Protein AF-B8GUZ0-F1 (afdb_monomer)

pLDDT: mean 73.14, std 10.13, range [32.66, 85.94]

Sequence (116 aa):
MGILRLVLIALVAFGLLAAVNYALDQRKASRTQAADEARWQALIDSCHSHVIRMARYPSKVEFTKTRHGTTGGGRSVLGIVDLYNALGVHIPHQYHCQFDEHGELIGEPYLVEEGA

Solvent-accessible surface area (backbone atoms only — not comparable to full-atom values): 6671 Å² total; per-residue (Å²): 132,66,64,68,56,53,52,52,52,51,53,52,52,51,51,50,54,52,52,52,52,52,54,51,50,52,54,51,52,50,51,54,49,54,53,51,50,53,52,51,49,52,50,48,54,53,44,49,58,51,51,53,73,72,45,90,44,69,78,48,78,49,78,45,90,42,82,59,90,53,99,83,62,48,42,38,38,41,30,45,34,35,29,41,51,99,83,69,48,81,46,73,39,36,36,40,33,42,22,44,84,87,64,49,70,56,75,73,70,40,76,77,58,78,82,127

Organism: Thioalkalivibrio sulfidiphilus (strain HL-EbGR7) (NCBI:txid396588)

Mean predicted aligned error: 11.42 Å

Secondary structure (DSSP, 8-state):
--HHHHHHHHHHHHHHHHHHHHHHHHHHHHHHHHHHHHHHHHHHHHHHHHHHHH-SSEEEEEEEEE----TT--EEEEEEEEEE-TT--EEEEEEEEEE-TTS-B-S--EE-----

Structure (mmCIF, N/CA/C/O backbone):
data_AF-B8GUZ0-F1
#
_entry.id   AF-B8GUZ0-F1
#
loop_
_atom_site.group_PDB
_atom_site.id
_atom_site.type_symbol
_atom_site.label_atom_id
_atom_site.label_alt_id
_atom_site.label_comp_id
_atom_site.label_asym_id
_atom_site.label_entity_id
_atom_site.label_seq_id
_atom_site.pdbx_PDB_ins_code
_atom_site.Cartn_x
_atom_site.Cartn_y
_atom_site.Cartn_z
_atom_site.occupancy
_atom_site.B_iso_or_equiv
_atom_site.auth_seq_id
_atom_site.auth_comp_id
_atom_site.auth_asym_id
_atom_site.auth_atom_id
_atom_site.pdbx_PDB_model_num
ATOM 1 N N . MET A 1 1 ? 29.871 17.131 -54.147 1.00 58.44 1 MET A N 1
ATOM 2 C CA . MET A 1 1 ? 28.483 17.144 -53.618 1.00 58.44 1 MET A CA 1
ATOM 3 C C . MET A 1 1 ? 28.021 15.824 -52.960 1.00 58.44 1 MET A C 1
ATOM 5 O O . MET A 1 1 ? 26.860 15.743 -52.581 1.00 58.44 1 MET A O 1
ATOM 9 N N . GLY A 1 2 ? 28.877 14.802 -52.766 1.00 68.62 2 GLY A N 1
ATOM 10 C CA . GLY A 1 2 ? 28.447 13.498 -52.208 1.00 68.62 2 GLY A CA 1
ATOM 11 C C . GLY A 1 2 ? 28.499 13.361 -50.677 1.00 68.62 2 GLY A C 1
ATOM 12 O O . GLY A 1 2 ? 27.631 12.728 -50.088 1.00 68.62 2 GLY A O 1
ATOM 13 N N . ILE A 1 3 ? 29.473 13.995 -50.016 1.00 72.88 3 ILE A N 1
ATOM 14 C CA . ILE A 1 3 ? 29.761 13.766 -48.586 1.00 72.88 3 ILE A CA 1
ATOM 15 C C . ILE A 1 3 ? 28.697 14.400 -47.678 1.00 72.88 3 ILE A C 1
ATOM 17 O O . ILE A 1 3 ? 28.237 13.769 -46.734 1.00 72.88 3 ILE A O 1
ATOM 21 N N . LEU A 1 4 ? 28.226 15.608 -48.008 1.00 75.75 4 LEU A N 1
ATOM 22 C CA . LEU A 1 4 ? 27.212 16.317 -47.217 1.00 75.75 4 LEU A CA 1
ATOM 23 C C . LEU A 1 4 ? 25.885 15.539 -47.125 1.00 75.75 4 LEU A C 1
ATOM 25 O O . LEU A 1 4 ? 25.261 15.505 -46.070 1.00 75.75 4 LEU A O 1
ATOM 29 N N . ARG A 1 5 ? 25.477 14.864 -48.210 1.00 74.44 5 ARG A N 1
ATOM 30 C CA . ARG A 1 5 ? 24.276 14.012 -48.232 1.00 74.44 5 ARG A CA 1
ATOM 31 C C . ARG A 1 5 ? 24.448 12.745 -47.397 1.00 74.44 5 ARG A C 1
ATOM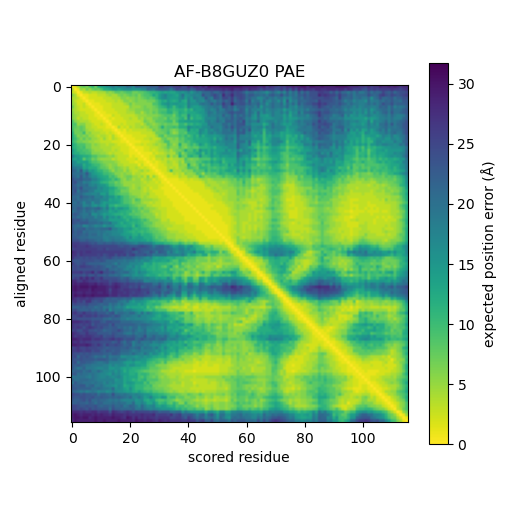 33 O O . ARG A 1 5 ? 23.526 12.373 -46.683 1.00 74.44 5 ARG A O 1
ATOM 40 N N . LEU A 1 6 ? 25.622 12.115 -47.449 1.00 77.69 6 LEU A N 1
ATOM 41 C CA . LEU A 1 6 ? 25.923 10.926 -46.645 1.00 77.69 6 LEU A CA 1
ATOM 42 C C . LEU A 1 6 ? 25.932 11.239 -45.142 1.00 77.69 6 LEU A C 1
ATOM 44 O O . LEU A 1 6 ? 25.373 10.476 -44.360 1.00 77.69 6 LEU A O 1
ATOM 48 N N . VAL A 1 7 ? 26.486 12.389 -44.747 1.00 76.56 7 VAL A N 1
ATOM 49 C CA . VAL A 1 7 ? 26.486 12.846 -43.347 1.00 76.56 7 VAL A CA 1
ATOM 50 C C . VAL A 1 7 ? 25.064 13.103 -42.846 1.00 76.56 7 VAL A C 1
ATOM 52 O O . VAL A 1 7 ? 24.715 12.681 -41.746 1.00 76.56 7 VAL A O 1
ATOM 55 N N . LEU A 1 8 ? 24.215 13.736 -43.660 1.00 79.94 8 LEU A N 1
ATOM 56 C CA . LEU A 1 8 ? 22.826 14.006 -43.281 1.00 79.94 8 LEU A CA 1
ATOM 57 C C . LEU A 1 8 ? 22.021 12.713 -43.085 1.00 79.94 8 LEU A C 1
ATOM 59 O O . LEU A 1 8 ? 21.281 12.589 -42.113 1.00 79.94 8 LEU A O 1
ATOM 63 N N . ILE A 1 9 ? 22.207 11.730 -43.970 1.00 80.44 9 ILE A N 1
ATOM 64 C CA . ILE A 1 9 ? 21.563 10.413 -43.858 1.00 80.44 9 ILE A CA 1
ATOM 65 C C . ILE A 1 9 ? 22.040 9.687 -42.594 1.00 80.44 9 ILE A C 1
ATOM 67 O O . ILE A 1 9 ? 21.218 9.129 -41.870 1.00 80.44 9 ILE A O 1
ATOM 71 N N . ALA A 1 10 ? 23.340 9.733 -42.289 1.00 76.69 10 ALA A N 1
ATOM 72 C CA . ALA A 1 10 ? 23.895 9.112 -41.089 1.00 76.69 10 ALA A CA 1
ATOM 73 C C . ALA A 1 10 ? 23.344 9.735 -39.793 1.00 76.69 10 ALA A C 1
ATOM 75 O O . ALA A 1 10 ? 22.989 9.003 -38.871 1.00 76.69 10 ALA A O 1
ATOM 76 N N . LEU A 1 11 ? 23.207 11.064 -39.732 1.00 81.12 11 LEU A N 1
ATOM 77 C CA . LEU A 1 11 ? 22.635 11.758 -38.572 1.00 81.12 11 LEU A CA 1
ATOM 78 C C . LEU A 1 11 ? 21.152 11.421 -38.367 1.00 81.12 11 LEU A C 1
ATOM 80 O O . LEU A 1 11 ? 20.731 11.162 -37.241 1.00 81.12 11 LEU A O 1
ATOM 84 N N . VAL A 1 12 ? 20.370 11.371 -39.450 1.00 80.06 12 VAL A N 1
ATOM 85 C CA . VAL A 1 12 ? 18.950 10.986 -39.394 1.00 80.06 12 VAL A CA 1
ATOM 86 C C . VAL A 1 12 ? 18.797 9.532 -38.953 1.00 80.06 12 VAL A C 1
ATOM 88 O O . VAL A 1 12 ? 17.986 9.244 -38.074 1.00 80.06 12 VAL A O 1
ATOM 91 N N . ALA A 1 13 ? 19.602 8.621 -39.506 1.00 79.81 13 ALA A N 1
ATOM 92 C CA . ALA A 1 13 ? 19.587 7.215 -39.116 1.00 79.81 13 ALA A CA 1
ATOM 93 C C . ALA A 1 13 ? 19.954 7.039 -37.634 1.00 79.81 13 ALA A C 1
ATOM 95 O O . ALA A 1 13 ? 19.256 6.332 -36.910 1.00 79.81 13 ALA A O 1
ATOM 96 N N . PHE A 1 14 ? 20.989 7.731 -37.151 1.00 81.38 14 PHE A N 1
ATOM 97 C CA . PHE A 1 14 ? 21.398 7.666 -35.748 1.00 81.38 14 PHE A CA 1
ATOM 98 C C . PHE A 1 14 ? 20.327 8.232 -34.799 1.00 81.38 14 PHE A C 1
ATOM 100 O O . PHE A 1 14 ? 20.024 7.618 -33.776 1.00 81.38 14 PHE A O 1
ATOM 107 N N . GLY A 1 15 ? 19.693 9.353 -35.162 1.00 77.62 15 GLY A N 1
ATOM 108 C CA . GLY A 1 15 ? 18.583 9.933 -34.399 1.00 77.62 15 GLY A CA 1
ATOM 109 C C . GLY A 1 15 ? 17.361 9.011 -34.319 1.00 77.62 15 GLY A C 1
ATOM 110 O O . GLY A 1 15 ? 16.763 8.869 -33.253 1.00 77.62 15 GLY A O 1
ATOM 111 N N . LEU A 1 16 ? 17.030 8.321 -35.417 1.00 83.75 16 LEU A N 1
ATOM 112 C CA . LEU A 1 16 ? 15.964 7.316 -35.453 1.00 83.75 16 LEU A CA 1
ATOM 113 C C . LEU A 1 16 ? 16.277 6.112 -34.558 1.00 83.75 16 LEU A C 1
ATOM 115 O O . LEU A 1 16 ? 15.415 5.701 -33.783 1.00 83.75 16 LEU A O 1
ATOM 119 N N . LEU A 1 17 ? 17.501 5.577 -34.604 1.00 79.62 17 LEU A N 1
ATOM 120 C CA . LEU A 1 17 ? 17.900 4.481 -33.715 1.00 79.62 17 LEU A CA 1
ATOM 121 C C . LEU A 1 17 ? 17.834 4.887 -32.234 1.00 79.62 17 LEU A C 1
ATOM 123 O O . LEU A 1 17 ? 17.334 4.120 -31.411 1.00 79.62 17 LEU A O 1
ATOM 127 N N . ALA A 1 18 ? 18.288 6.094 -31.889 1.00 76.00 18 ALA A N 1
ATOM 128 C CA . ALA A 1 18 ? 18.222 6.600 -30.519 1.00 76.00 18 ALA A CA 1
ATOM 129 C C . ALA A 1 18 ? 16.771 6.761 -30.030 1.00 76.00 18 ALA A C 1
ATOM 131 O O . ALA A 1 18 ? 16.446 6.343 -28.917 1.00 76.00 1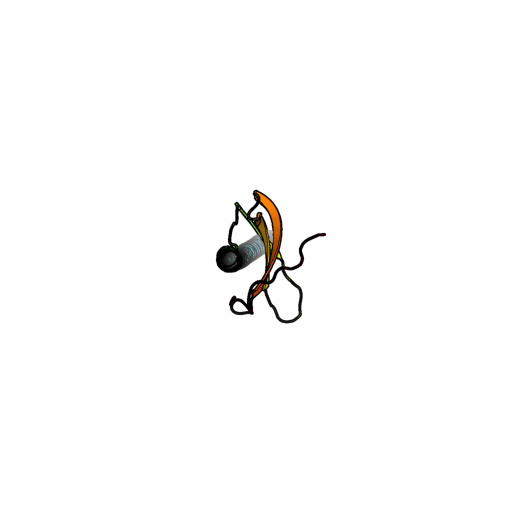8 ALA A O 1
ATOM 132 N N . ALA A 1 19 ? 15.880 7.294 -30.872 1.00 77.19 19 ALA A N 1
ATOM 133 C CA . ALA A 1 19 ? 14.463 7.450 -30.545 1.00 77.19 19 ALA A CA 1
ATOM 134 C C . ALA A 1 19 ? 13.755 6.099 -30.333 1.00 77.19 19 ALA A C 1
ATOM 136 O O . ALA A 1 19 ? 12.943 5.959 -29.417 1.00 77.19 19 ALA A O 1
ATOM 137 N N . VAL A 1 20 ? 14.089 5.086 -31.140 1.00 81.25 20 VAL A N 1
ATOM 138 C CA . VAL A 1 20 ? 13.540 3.728 -30.993 1.00 81.25 20 VAL A CA 1
ATOM 139 C C . VAL A 1 20 ? 14.008 3.083 -29.689 1.00 81.25 20 VAL A C 1
ATOM 141 O O . VAL A 1 20 ? 13.180 2.533 -28.960 1.00 81.25 20 VAL A O 1
ATOM 144 N N . ASN A 1 21 ? 15.297 3.188 -29.355 1.00 79.62 21 ASN A N 1
ATOM 145 C CA . ASN A 1 21 ? 15.827 2.663 -28.093 1.00 79.62 21 ASN A CA 1
ATOM 146 C C . ASN A 1 21 ? 15.168 3.337 -26.883 1.00 79.62 21 ASN A C 1
ATOM 148 O O . ASN A 1 21 ? 14.676 2.648 -25.991 1.00 79.62 21 ASN A O 1
ATOM 152 N N . TYR A 1 22 ? 15.038 4.665 -26.905 1.00 77.31 22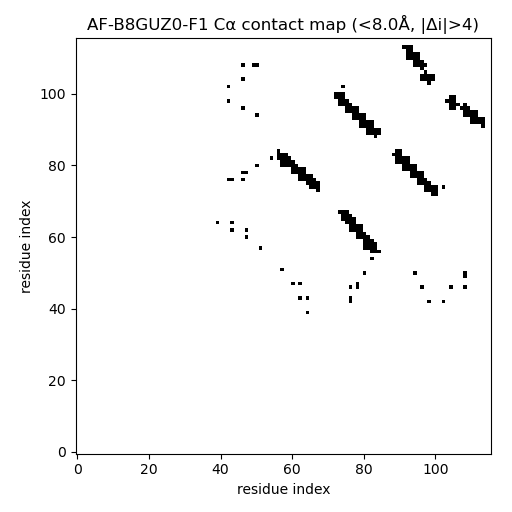 TYR A N 1
ATOM 153 C CA . TYR A 1 22 ? 14.366 5.413 -25.842 1.00 77.31 22 TYR A CA 1
ATOM 154 C C . TYR A 1 22 ? 12.899 4.987 -25.651 1.00 77.31 22 TYR A C 1
ATOM 156 O O . TYR A 1 22 ? 12.445 4.769 -24.527 1.00 77.31 22 TYR A O 1
ATOM 164 N N . ALA A 1 23 ? 12.150 4.813 -26.744 1.00 72.38 23 ALA A N 1
ATOM 165 C CA . ALA A 1 23 ? 10.760 4.366 -26.681 1.00 72.38 23 ALA A CA 1
ATOM 166 C C . ALA A 1 23 ? 10.622 2.931 -26.136 1.00 72.38 23 ALA A C 1
ATOM 168 O O . ALA A 1 23 ? 9.658 2.622 -25.430 1.00 72.38 23 ALA A O 1
ATOM 169 N N . LEU A 1 24 ? 11.574 2.045 -26.447 1.00 77.00 24 LEU A N 1
ATOM 170 C CA . LEU A 1 24 ? 11.614 0.689 -25.898 1.00 77.00 24 LEU A CA 1
ATOM 171 C C . LEU A 1 24 ? 11.907 0.697 -24.395 1.00 77.00 24 LEU A C 1
ATOM 173 O O . LEU A 1 24 ? 11.245 -0.032 -23.653 1.00 77.00 24 LEU A O 1
ATOM 177 N N . ASP A 1 25 ? 12.833 1.537 -23.942 1.00 73.69 25 ASP A N 1
ATOM 178 C CA . ASP A 1 25 ? 13.170 1.658 -22.523 1.00 73.69 25 ASP A CA 1
ATOM 179 C C . ASP A 1 25 ? 12.012 2.238 -21.710 1.00 73.69 25 ASP A C 1
ATOM 181 O O . ASP A 1 25 ? 11.675 1.691 -20.660 1.00 73.69 25 ASP A O 1
ATOM 185 N N . GLN A 1 26 ? 11.302 3.245 -22.231 1.00 70.56 26 GLN A N 1
ATOM 186 C CA . GLN A 1 26 ? 10.089 3.753 -21.583 1.00 70.56 26 GLN A CA 1
ATOM 187 C C . GLN A 1 26 ? 8.994 2.691 -21.455 1.00 70.56 26 GLN A C 1
ATOM 189 O O . GLN A 1 26 ? 8.364 2.575 -20.406 1.00 70.56 26 GLN A O 1
ATOM 194 N N . ARG A 1 27 ? 8.772 1.881 -22.497 1.00 71.19 27 ARG A N 1
ATOM 195 C CA . ARG A 1 27 ? 7.780 0.793 -22.451 1.00 71.19 27 ARG A CA 1
ATOM 196 C C . ARG A 1 27 ? 8.163 -0.301 -21.459 1.00 71.19 27 ARG A C 1
ATOM 198 O O . ARG A 1 27 ? 7.284 -0.901 -20.846 1.00 71.19 27 ARG A O 1
ATOM 205 N N . LYS A 1 28 ? 9.456 -0.598 -21.312 1.00 69.31 28 LYS A N 1
ATOM 206 C CA . LYS A 1 28 ? 9.938 -1.538 -20.292 1.00 69.31 28 LYS A CA 1
ATOM 207 C C . LYS A 1 28 ? 9.740 -0.957 -18.896 1.00 69.31 28 LYS A C 1
ATOM 209 O O . LYS A 1 28 ? 9.159 -1.630 -18.052 1.00 69.31 28 LYS A O 1
ATOM 214 N N . ALA A 1 29 ? 10.151 0.291 -18.683 1.00 66.56 29 ALA A N 1
ATOM 215 C CA . ALA A 1 29 ? 9.989 0.982 -17.410 1.00 66.56 29 ALA A CA 1
ATOM 216 C C . ALA A 1 29 ? 8.514 1.060 -16.985 1.00 66.56 29 ALA A C 1
ATOM 218 O O . ALA A 1 29 ? 8.196 0.731 -15.845 1.00 66.56 29 ALA A O 1
ATOM 219 N N . SER A 1 30 ? 7.602 1.391 -17.905 1.00 70.19 30 SER A N 1
ATOM 220 C CA . SER A 1 30 ? 6.170 1.479 -17.599 1.00 70.19 30 SER A CA 1
ATOM 221 C C . SER A 1 30 ? 5.542 0.126 -17.264 1.00 70.19 30 SER A C 1
ATOM 223 O O . SER A 1 30 ? 4.719 0.044 -16.357 1.00 70.19 30 SER A O 1
ATOM 225 N N . ARG A 1 31 ? 5.957 -0.962 -17.930 1.00 73.31 31 ARG A N 1
ATOM 226 C CA . ARG A 1 31 ? 5.514 -2.325 -17.584 1.00 73.31 31 ARG A CA 1
ATOM 227 C C . ARG A 1 31 ? 6.000 -2.747 -16.205 1.00 73.31 31 ARG A C 1
ATOM 229 O O . ARG A 1 31 ? 5.225 -3.320 -15.446 1.00 73.31 31 ARG A O 1
ATOM 236 N N . THR A 1 32 ? 7.257 -2.454 -15.882 1.00 74.75 32 THR A N 1
ATOM 237 C CA . THR A 1 32 ? 7.813 -2.733 -14.554 1.00 74.75 32 THR A CA 1
ATOM 238 C C . THR A 1 32 ? 7.070 -1.940 -13.481 1.00 74.75 32 THR A C 1
ATOM 240 O O . THR A 1 32 ? 6.688 -2.511 -12.466 1.00 74.75 32 THR A O 1
ATOM 243 N N . GLN A 1 33 ? 6.777 -0.662 -13.736 1.00 74.00 33 GLN A N 1
ATOM 244 C CA . GLN A 1 33 ? 6.017 0.187 -12.820 1.00 74.00 33 GLN A CA 1
ATOM 245 C C . GLN A 1 33 ? 4.586 -0.322 -12.606 1.00 74.00 33 GLN A C 1
ATOM 247 O O . GLN A 1 33 ? 4.156 -0.444 -11.463 1.00 74.00 33 GLN A O 1
ATOM 252 N N . ALA A 1 34 ? 3.868 -0.668 -13.677 1.00 76.06 34 ALA A N 1
ATOM 253 C CA . ALA A 1 34 ? 2.511 -1.205 -13.578 1.00 76.06 34 ALA A CA 1
ATOM 254 C C . ALA A 1 34 ? 2.478 -2.543 -12.820 1.00 76.06 34 ALA A C 1
ATOM 256 O O . ALA A 1 34 ? 1.600 -2.771 -11.990 1.00 76.06 34 ALA A O 1
ATOM 257 N N . ALA A 1 35 ? 3.460 -3.418 -13.065 1.00 77.31 35 ALA A N 1
ATOM 258 C CA . ALA A 1 35 ? 3.591 -4.673 -12.333 1.00 77.31 35 ALA A CA 1
ATOM 259 C C . ALA A 1 35 ? 3.888 -4.440 -10.843 1.00 77.31 35 ALA A C 1
ATOM 261 O O . ALA A 1 35 ? 3.322 -5.125 -9.994 1.00 77.31 35 ALA A O 1
ATOM 262 N N . ASP A 1 36 ? 4.746 -3.475 -10.508 1.00 77.56 36 ASP A N 1
ATOM 263 C CA . ASP A 1 36 ? 5.030 -3.111 -9.119 1.00 77.56 36 ASP A CA 1
ATOM 264 C C . ASP A 1 36 ? 3.815 -2.500 -8.419 1.00 77.56 36 ASP A C 1
ATOM 266 O O . ASP A 1 36 ? 3.550 -2.814 -7.259 1.00 77.56 36 ASP A O 1
ATOM 270 N N . GLU A 1 37 ? 3.050 -1.659 -9.108 1.00 79.94 37 GLU A N 1
ATOM 271 C CA . GLU A 1 37 ? 1.834 -1.069 -8.562 1.00 79.94 37 GLU A CA 1
ATOM 272 C C . GLU A 1 37 ? 0.756 -2.122 -8.290 1.00 79.94 37 GLU A C 1
ATOM 274 O O . GLU A 1 37 ? 0.162 -2.111 -7.211 1.00 79.94 37 GLU A O 1
ATOM 279 N N . ALA A 1 38 ? 0.574 -3.080 -9.204 1.00 82.12 38 ALA A N 1
ATOM 280 C CA . ALA A 1 38 ? -0.331 -4.208 -9.005 1.00 82.12 38 ALA A CA 1
ATOM 281 C C . ALA A 1 38 ? 0.075 -5.065 -7.794 1.00 82.12 38 ALA A C 1
ATOM 283 O O . ALA A 1 38 ? -0.779 -5.439 -6.990 1.00 82.12 38 ALA A O 1
ATOM 284 N N . ARG A 1 39 ? 1.380 -5.322 -7.608 1.00 81.44 39 ARG A N 1
ATOM 285 C CA . ARG A 1 39 ? 1.885 -6.014 -6.409 1.00 81.44 39 ARG A CA 1
ATOM 286 C C . ARG A 1 39 ? 1.563 -5.229 -5.144 1.00 81.44 39 ARG A C 1
ATOM 288 O O . ARG A 1 39 ? 1.076 -5.810 -4.186 1.00 81.44 39 ARG A O 1
ATOM 295 N N . TRP A 1 40 ? 1.805 -3.918 -5.133 1.00 80.38 40 TRP A N 1
ATOM 296 C CA . TRP A 1 40 ? 1.475 -3.078 -3.979 1.00 80.38 40 TRP A CA 1
ATOM 297 C C . TRP A 1 40 ? -0.010 -3.091 -3.646 1.00 80.38 40 TRP A C 1
ATOM 299 O O . TRP A 1 40 ? -0.356 -3.127 -2.469 1.00 80.38 40 TRP A O 1
ATOM 309 N N . GLN A 1 41 ? -0.870 -3.071 -4.663 1.00 83.69 41 GLN A N 1
ATOM 310 C CA . GLN A 1 41 ? -2.307 -3.142 -4.448 1.00 83.69 41 GLN A CA 1
ATOM 311 C C . GLN A 1 41 ? -2.703 -4.472 -3.800 1.00 83.69 41 GLN A C 1
ATOM 313 O O . GLN A 1 41 ? -3.425 -4.465 -2.811 1.00 83.69 41 GLN A O 1
ATOM 318 N N . ALA A 1 42 ? -2.139 -5.590 -4.263 1.00 85.94 42 ALA A N 1
ATOM 319 C CA . ALA A 1 42 ? -2.382 -6.897 -3.656 1.00 85.94 42 ALA A CA 1
ATOM 320 C C . ALA A 1 42 ? -1.943 -6.964 -2.179 1.00 85.94 42 ALA A C 1
ATOM 322 O O . ALA A 1 42 ? -2.659 -7.519 -1.346 1.00 85.94 42 ALA A O 1
ATOM 323 N N . LEU A 1 43 ? -0.798 -6.363 -1.825 1.00 84.69 43 LEU A N 1
ATOM 324 C CA . LEU A 1 43 ? -0.340 -6.296 -0.429 1.00 84.69 43 LEU A CA 1
ATOM 325 C C . LEU A 1 43 ? -1.266 -5.436 0.440 1.00 84.69 43 LEU A C 1
ATOM 327 O O . LEU A 1 43 ? -1.551 -5.798 1.582 1.00 84.69 43 LEU A O 1
ATOM 331 N N . ILE A 1 44 ? -1.758 -4.315 -0.097 1.00 83.50 44 ILE A N 1
ATOM 332 C CA . ILE A 1 44 ? -2.752 -3.479 0.586 1.00 83.50 44 ILE A CA 1
ATOM 333 C C . ILE A 1 44 ? -4.030 -4.270 0.832 1.00 83.50 44 ILE A C 1
ATOM 335 O O . ILE A 1 44 ? -4.499 -4.304 1.965 1.00 83.50 44 ILE A O 1
ATOM 339 N N . ASP A 1 45 ? -4.567 -4.931 -0.191 1.00 85.38 45 ASP A N 1
ATOM 340 C CA . ASP A 1 45 ? -5.812 -5.692 -0.080 1.00 85.38 45 ASP A CA 1
ATOM 341 C C . ASP A 1 45 ? -5.664 -6.847 0.929 1.00 85.38 45 ASP A C 1
ATOM 343 O O . ASP A 1 45 ? -6.553 -7.092 1.750 1.00 85.38 45 ASP A O 1
ATOM 347 N N . SER A 1 46 ? -4.500 -7.507 0.943 1.00 84.31 46 SER A N 1
ATOM 348 C CA . SER A 1 46 ? -4.166 -8.536 1.931 1.00 84.31 46 SER A CA 1
ATOM 349 C C . SER A 1 46 ? -4.119 -7.974 3.358 1.00 84.31 46 SER A C 1
ATOM 351 O O . SER A 1 46 ? -4.785 -8.513 4.249 1.00 84.31 46 SER A O 1
ATOM 353 N N . CYS A 1 47 ? -3.417 -6.856 3.576 1.00 82.75 47 CYS A N 1
ATOM 354 C CA . CYS A 1 47 ? -3.361 -6.173 4.873 1.00 82.75 47 CYS A CA 1
ATOM 355 C C . CYS A 1 47 ? -4.758 -5.722 5.330 1.00 82.75 47 CYS A C 1
ATOM 357 O O . CYS A 1 47 ? -5.163 -5.975 6.465 1.00 82.75 47 CYS A O 1
ATOM 359 N N . HIS A 1 48 ? -5.542 -5.151 4.416 1.00 81.94 48 HIS A N 1
ATOM 360 C CA . HIS A 1 48 ? -6.911 -4.714 4.652 1.00 81.94 48 HIS A CA 1
ATOM 361 C C . HIS A 1 48 ? -7.813 -5.850 5.127 1.00 81.94 48 HIS A C 1
ATOM 363 O O . HIS A 1 48 ? -8.499 -5.715 6.141 1.00 81.94 48 HIS A O 1
ATOM 369 N N . SER A 1 49 ? -7.768 -6.995 4.444 1.00 83.56 49 SER A N 1
ATOM 370 C CA . SER A 1 49 ? -8.565 -8.166 4.814 1.00 83.56 49 SER A CA 1
ATOM 371 C C . SER A 1 49 ? -8.210 -8.720 6.200 1.00 83.56 49 SER A C 1
ATOM 373 O O . SER A 1 49 ? -9.076 -9.253 6.896 1.00 83.56 49 SER A O 1
ATOM 375 N N . HIS A 1 50 ? -6.946 -8.617 6.624 1.00 82.69 50 HIS A N 1
ATOM 376 C CA . HIS A 1 50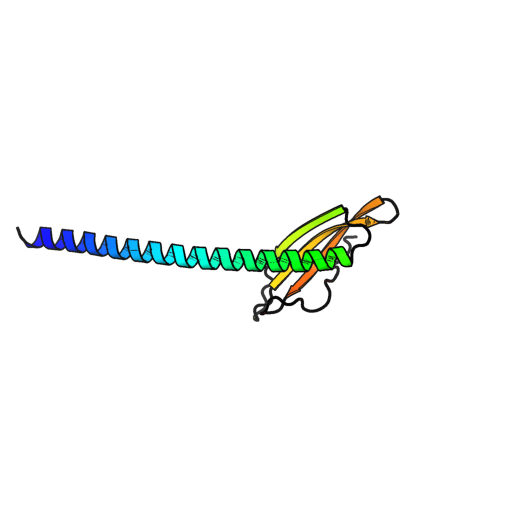 ? -6.527 -9.036 7.960 1.00 82.69 50 HIS A CA 1
ATOM 377 C C . HIS A 1 50 ? -6.991 -8.043 9.021 1.00 82.69 50 HIS A C 1
ATOM 379 O O . HIS A 1 50 ? -7.625 -8.447 9.993 1.00 82.69 50 HIS A O 1
ATOM 385 N N . VAL A 1 51 ? -6.760 -6.748 8.808 1.00 79.62 51 VAL A N 1
ATOM 386 C CA . VAL A 1 51 ? -7.117 -5.728 9.795 1.00 79.62 51 VAL A CA 1
ATOM 387 C C . VAL A 1 51 ? -8.634 -5.627 9.987 1.00 79.62 51 VAL A C 1
ATOM 389 O O . VAL A 1 51 ? -9.083 -5.541 11.126 1.00 79.62 51 VAL A O 1
ATOM 392 N N . ILE A 1 52 ? -9.447 -5.754 8.927 1.00 79.31 52 ILE A N 1
ATOM 393 C CA . ILE A 1 52 ? -10.914 -5.846 9.069 1.00 79.31 52 ILE A CA 1
ATOM 394 C C . ILE A 1 52 ? -11.324 -7.047 9.923 1.00 79.31 52 ILE A C 1
ATOM 396 O O . ILE A 1 52 ? -12.219 -6.920 10.750 1.00 79.31 52 ILE A O 1
ATOM 400 N N . ARG A 1 53 ? -10.691 -8.215 9.745 1.00 80.31 53 ARG A N 1
ATOM 401 C CA . ARG A 1 53 ? -11.018 -9.407 10.548 1.00 80.31 53 ARG A CA 1
ATOM 402 C C . ARG A 1 53 ? -10.694 -9.218 12.029 1.00 80.31 53 ARG A C 1
ATOM 404 O O . ARG A 1 53 ? -11.373 -9.794 12.872 1.00 80.31 53 ARG A O 1
ATOM 411 N N . MET A 1 54 ? -9.672 -8.424 12.336 1.00 74.94 54 MET A N 1
ATOM 412 C CA . MET A 1 54 ? -9.287 -8.095 13.710 1.00 74.94 54 MET A CA 1
ATOM 413 C C . MET A 1 54 ? -10.159 -6.980 14.309 1.00 74.94 54 MET A C 1
ATOM 415 O O . MET A 1 54 ? -10.408 -6.961 15.515 1.00 74.94 54 MET A O 1
ATOM 419 N N . ALA A 1 55 ? -10.645 -6.060 13.478 1.00 70.00 55 ALA A N 1
ATOM 420 C CA . ALA A 1 55 ? -11.475 -4.937 13.882 1.00 70.00 55 ALA A CA 1
ATOM 421 C C . ALA A 1 55 ? -12.927 -5.365 14.161 1.00 70.00 55 ALA A C 1
ATOM 423 O O . ALA A 1 55 ? -13.643 -5.816 13.272 1.00 70.00 55 ALA A O 1
ATOM 424 N N . ARG A 1 56 ? -13.415 -5.156 15.391 1.00 66.69 56 ARG A N 1
ATOM 425 C CA . ARG A 1 56 ? -14.827 -5.429 15.737 1.00 66.69 56 ARG A CA 1
ATOM 426 C C . ARG A 1 56 ? -15.818 -4.389 15.193 1.00 66.69 56 ARG A C 1
ATOM 428 O O . ARG A 1 56 ? -16.961 -4.750 14.939 1.00 66.69 56 ARG A O 1
ATOM 435 N N . TYR A 1 57 ? -15.397 -3.130 15.022 1.00 66.44 57 TYR A N 1
ATOM 436 C CA . TYR A 1 57 ? -16.260 -2.013 14.597 1.00 66.44 57 TYR A CA 1
ATOM 437 C C . TYR A 1 57 ? -15.531 -1.012 13.672 1.00 66.44 57 TYR A C 1
ATOM 439 O O . TYR A 1 57 ? -15.333 0.147 14.051 1.00 66.44 57 TYR A O 1
ATOM 447 N N . PRO A 1 58 ? -15.076 -1.430 12.479 1.00 64.25 58 PRO A N 1
ATOM 448 C CA . PRO A 1 58 ? -14.438 -0.519 11.538 1.00 64.25 58 PRO A CA 1
ATOM 449 C C . PRO A 1 58 ? -15.477 0.358 10.833 1.00 64.25 58 PRO A C 1
ATOM 451 O O . PRO A 1 58 ? -16.486 -0.136 10.333 1.00 64.25 58 PRO A O 1
ATOM 454 N N . SER A 1 59 ? -15.215 1.659 10.756 1.00 63.91 59 SER A N 1
ATOM 455 C CA . SER A 1 59 ? -16.048 2.608 10.004 1.00 63.91 59 SER A CA 1
ATOM 456 C C . SER A 1 59 ? -15.382 3.139 8.751 1.00 63.91 59 SER A C 1
ATOM 458 O O . SER A 1 59 ? -16.060 3.446 7.773 1.00 63.91 59 SER A O 1
ATOM 460 N N . LYS A 1 60 ? -14.058 3.287 8.789 1.00 68.44 60 LYS A N 1
ATOM 461 C CA . LYS A 1 60 ? -13.267 3.787 7.672 1.00 68.44 60 LYS A CA 1
ATOM 462 C C . LYS A 1 60 ? -11.879 3.176 7.752 1.00 68.44 60 LYS A C 1
ATOM 464 O O . LYS A 1 60 ? -11.310 3.039 8.829 1.00 68.44 60 LY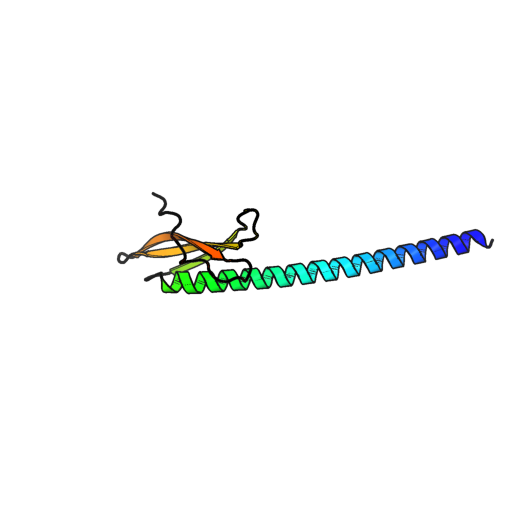S A O 1
ATOM 469 N N . VAL A 1 61 ? -11.354 2.763 6.610 1.00 67.12 61 VAL A N 1
ATOM 470 C CA . VAL A 1 61 ? -10.057 2.101 6.539 1.00 67.12 61 VAL A CA 1
ATOM 471 C C . VAL A 1 61 ? -9.267 2.734 5.404 1.00 67.12 61 VAL A C 1
ATOM 473 O O . VAL A 1 61 ? -9.726 2.737 4.263 1.00 67.12 61 VAL A O 1
ATOM 476 N N . GLU A 1 62 ? -8.105 3.302 5.714 1.00 72.12 62 GLU A N 1
ATOM 477 C CA . GLU A 1 62 ? -7.210 3.948 4.757 1.00 72.12 62 GLU A CA 1
ATOM 478 C C . GLU A 1 62 ? -5.817 3.321 4.846 1.00 72.12 62 GLU A C 1
ATOM 480 O O . GLU A 1 62 ? -5.207 3.269 5.909 1.00 72.12 62 GLU A O 1
ATOM 485 N N . PHE A 1 63 ? -5.275 2.854 3.722 1.00 69.12 63 PHE A N 1
ATOM 486 C CA . PHE A 1 63 ? -3.941 2.251 3.684 1.00 69.12 63 PHE A CA 1
ATOM 487 C C . PHE A 1 63 ? -2.967 3.115 2.905 1.00 69.12 63 PHE A C 1
ATOM 489 O O . PHE A 1 63 ? -3.256 3.561 1.795 1.00 69.12 63 PHE A O 1
ATOM 496 N N . THR A 1 64 ? -1.777 3.297 3.472 1.00 68.19 64 THR A N 1
ATOM 497 C CA . THR A 1 64 ? -0.663 3.991 2.836 1.00 68.19 64 THR A CA 1
ATOM 498 C C . THR A 1 64 ? 0.458 3.004 2.518 1.00 68.19 64 THR A C 1
ATOM 500 O O . THR A 1 64 ? 0.832 2.143 3.317 1.00 68.19 64 THR A O 1
ATOM 503 N N . LYS A 1 65 ? 1.016 3.129 1.310 1.00 71.31 65 LYS A N 1
ATOM 504 C CA . LYS A 1 65 ? 2.182 2.355 0.867 1.00 71.31 65 LYS A CA 1
ATOM 505 C C . LYS A 1 65 ? 3.419 2.936 1.541 1.00 71.31 65 LYS A C 1
ATOM 507 O O . LYS A 1 65 ? 3.721 4.111 1.337 1.00 71.31 65 LYS A O 1
ATOM 512 N N . THR A 1 66 ? 4.176 2.130 2.274 1.00 65.25 66 THR A N 1
ATOM 513 C CA . THR A 1 66 ? 5.420 2.604 2.887 1.00 65.25 66 THR A CA 1
ATOM 514 C C . THR A 1 66 ? 6.515 1.586 2.638 1.00 65.25 66 THR A C 1
ATOM 516 O O . THR A 1 66 ? 6.394 0.421 2.982 1.00 65.25 66 THR A O 1
ATOM 519 N N . ARG A 1 67 ? 7.615 2.000 2.010 1.00 57.81 67 ARG A N 1
ATOM 520 C CA . ARG A 1 67 ? 8.793 1.135 1.925 1.00 57.81 67 ARG A CA 1
ATOM 521 C C . ARG A 1 67 ? 9.590 1.308 3.208 1.00 57.81 67 ARG A C 1
ATOM 523 O O . ARG A 1 67 ? 10.184 2.368 3.391 1.00 57.81 67 ARG A O 1
ATOM 530 N N . HIS A 1 68 ? 9.650 0.292 4.065 1.00 54.31 68 HIS A N 1
ATOM 531 C CA . HIS A 1 68 ? 10.713 0.261 5.063 1.00 54.31 68 HIS A CA 1
ATOM 532 C C . HIS A 1 68 ? 12.021 -0.189 4.413 1.00 54.31 68 HIS A C 1
ATOM 534 O O . HIS A 1 68 ? 12.111 -1.246 3.795 1.00 54.31 68 HIS A O 1
ATOM 540 N N . GLY A 1 69 ? 13.035 0.668 4.515 1.00 44.47 69 GLY A N 1
ATOM 541 C CA . GLY A 1 69 ? 14.384 0.368 4.070 1.00 44.47 69 GLY A CA 1
ATOM 542 C C . GLY A 1 69 ? 15.106 -0.474 5.109 1.00 44.47 69 GLY A C 1
ATOM 543 O O . GLY A 1 69 ? 15.736 0.071 6.007 1.00 44.47 69 GLY A O 1
ATOM 544 N N . THR A 1 70 ? 15.066 -1.791 4.961 1.00 42.00 70 THR A N 1
ATOM 545 C CA . THR A 1 70 ? 16.132 -2.654 5.470 1.00 42.00 70 THR A CA 1
ATOM 546 C C . THR A 1 70 ? 16.703 -3.455 4.308 1.00 42.00 70 THR A C 1
ATOM 548 O O . THR A 1 70 ? 15.993 -3.950 3.430 1.00 42.00 70 THR A O 1
ATOM 551 N N . THR A 1 71 ? 18.032 -3.503 4.263 1.00 40.94 71 THR A N 1
ATOM 552 C CA . THR A 1 71 ? 18.834 -4.387 3.415 1.00 40.94 71 THR A CA 1
ATOM 553 C C . THR A 1 71 ? 18.286 -5.810 3.526 1.00 40.94 71 THR A C 1
ATOM 555 O O . THR A 1 71 ? 18.503 -6.464 4.540 1.00 40.94 71 THR A O 1
ATOM 558 N N . GLY A 1 72 ? 17.517 -6.250 2.525 1.00 47.72 72 GLY A N 1
ATOM 559 C CA . GLY A 1 72 ? 16.794 -7.529 2.563 1.00 47.72 72 GLY A CA 1
ATOM 560 C C . GLY A 1 72 ? 15.445 -7.556 1.834 1.00 47.72 72 GLY A C 1
ATOM 561 O O . GLY A 1 72 ? 14.950 -8.635 1.552 1.00 47.72 72 GLY A O 1
ATOM 562 N N . GLY A 1 73 ? 14.860 -6.410 1.462 1.00 53.22 73 GLY A N 1
ATOM 563 C CA . GLY A 1 73 ? 13.745 -6.386 0.498 1.00 53.22 73 GLY A CA 1
ATOM 564 C C . GLY A 1 73 ? 12.342 -6.684 1.047 1.00 53.22 73 GLY A C 1
ATOM 565 O O . GLY A 1 73 ? 11.429 -6.896 0.250 1.00 53.22 73 GLY A O 1
ATOM 566 N N . GLY A 1 74 ? 12.140 -6.642 2.367 1.00 62.59 74 GLY A N 1
ATOM 567 C CA . GLY A 1 74 ? 10.799 -6.703 2.958 1.00 62.59 74 GLY A CA 1
ATOM 568 C C . GLY A 1 74 ? 9.926 -5.518 2.526 1.00 62.59 74 GLY A C 1
ATOM 569 O O . GLY A 1 74 ? 10.408 -4.391 2.373 1.00 62.59 74 GLY A O 1
ATOM 570 N N . ARG A 1 75 ? 8.631 -5.761 2.304 1.00 71.31 75 ARG A N 1
ATOM 571 C CA . ARG A 1 75 ? 7.640 -4.715 1.996 1.00 71.31 75 ARG A CA 1
ATOM 572 C C . ARG A 1 75 ? 6.733 -4.535 3.200 1.00 71.31 75 ARG A C 1
ATOM 574 O O . ARG A 1 75 ? 6.284 -5.518 3.773 1.00 71.31 75 ARG A O 1
ATOM 581 N N . SER A 1 76 ? 6.424 -3.299 3.568 1.00 73.12 76 SER A N 1
ATOM 582 C CA . SER A 1 76 ? 5.448 -3.024 4.617 1.00 73.12 76 SER A CA 1
ATOM 583 C C . SER A 1 76 ? 4.263 -2.228 4.091 1.00 73.12 76 SER A C 1
ATOM 585 O O . SER A 1 76 ? 4.369 -1.430 3.162 1.00 73.12 76 SER A O 1
ATOM 587 N N . VAL A 1 77 ? 3.100 -2.467 4.680 1.00 78.06 77 VAL A N 1
ATOM 588 C CA . VAL A 1 77 ? 1.902 -1.660 4.465 1.00 78.06 77 VAL A CA 1
ATOM 589 C C . VAL A 1 77 ? 1.502 -1.089 5.815 1.00 78.06 77 VAL A C 1
ATOM 591 O O . VAL A 1 77 ? 1.323 -1.834 6.778 1.00 78.06 77 VAL A O 1
ATOM 594 N N . LEU A 1 78 ? 1.389 0.235 5.880 1.00 76.19 78 LEU A N 1
ATOM 595 C CA . LEU A 1 78 ? 0.909 0.952 7.054 1.00 76.19 78 LEU A CA 1
ATOM 596 C C . LEU A 1 78 ? -0.523 1.400 6.775 1.00 76.19 78 LEU A C 1
ATOM 598 O O . LEU A 1 78 ? -0.785 2.125 5.818 1.00 76.19 78 LEU A O 1
ATOM 602 N N . GLY A 1 79 ? -1.459 0.935 7.591 1.00 71.19 79 GLY A N 1
ATOM 603 C CA . GLY A 1 79 ? -2.867 1.304 7.514 1.00 71.19 79 GLY A CA 1
ATOM 604 C C . GLY A 1 79 ? -3.278 2.161 8.694 1.00 71.19 79 GLY A C 1
ATOM 605 O O . GLY A 1 79 ? -2.877 1.881 9.818 1.00 71.19 79 GLY A O 1
ATOM 606 N N . ILE A 1 80 ? -4.094 3.178 8.448 1.00 69.75 80 ILE A N 1
ATOM 607 C CA . ILE A 1 80 ? -4.890 3.836 9.477 1.00 69.75 80 ILE A CA 1
ATOM 608 C C . ILE A 1 80 ? -6.300 3.274 9.361 1.00 69.75 80 ILE A C 1
ATOM 610 O O . ILE A 1 80 ? -6.924 3.287 8.301 1.00 69.75 80 ILE A O 1
ATOM 614 N N . VAL A 1 81 ? -6.794 2.739 10.462 1.00 71.06 81 VAL A N 1
ATOM 615 C CA . VAL A 1 81 ? -8.108 2.129 10.549 1.00 71.06 81 VAL A CA 1
ATOM 616 C C . VAL A 1 81 ? -8.872 2.881 11.614 1.00 71.06 81 VAL A C 1
ATOM 618 O O . VAL A 1 81 ? -8.563 2.812 12.800 1.00 71.06 81 VAL A O 1
ATOM 621 N N . ASP A 1 82 ? -9.870 3.626 11.169 1.00 70.56 82 ASP A N 1
ATOM 622 C CA . ASP A 1 82 ? -10.794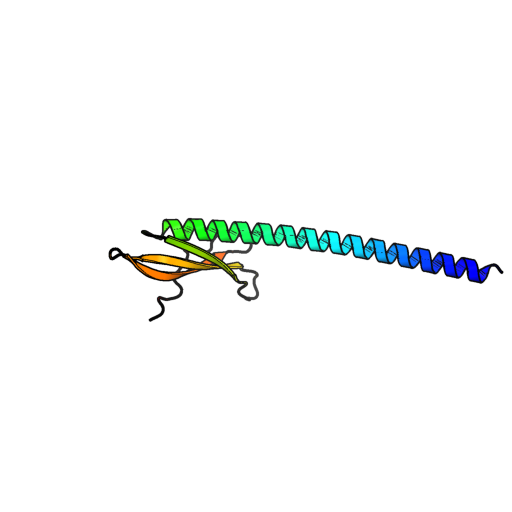 4.314 12.044 1.00 70.56 82 ASP A CA 1
ATOM 623 C C . ASP A 1 82 ? -11.742 3.276 12.640 1.00 70.56 82 ASP A C 1
ATOM 625 O O . ASP A 1 82 ? -12.595 2.701 11.949 1.00 70.56 82 ASP A O 1
ATOM 629 N N . LEU A 1 83 ? -11.562 3.018 13.933 1.00 70.19 83 LEU A N 1
ATOM 630 C CA . LEU A 1 83 ? -12.452 2.172 14.711 1.00 70.19 83 LEU A CA 1
ATOM 631 C C . LEU A 1 83 ? -13.374 3.037 15.558 1.00 70.19 83 LEU A C 1
ATOM 633 O O . LEU A 1 83 ? -13.009 4.132 15.984 1.00 70.19 83 LEU A O 1
ATOM 637 N N . TYR A 1 84 ? -14.558 2.511 15.848 1.00 68.12 84 TYR A N 1
ATOM 638 C CA . TYR A 1 84 ? -15.402 3.034 16.911 1.00 68.12 84 TYR A CA 1
ATOM 639 C C . TYR A 1 84 ? -15.386 2.078 18.101 1.00 68.12 84 TYR A C 1
ATOM 641 O O . TYR A 1 84 ? -15.508 0.864 17.942 1.00 68.12 84 TYR A O 1
ATOM 649 N N . ASN A 1 85 ? -15.243 2.600 19.316 1.00 68.81 85 ASN A N 1
ATOM 650 C CA . ASN A 1 85 ? -15.447 1.771 20.502 1.00 68.81 85 ASN A CA 1
ATOM 651 C C . ASN A 1 85 ? -16.949 1.494 20.727 1.00 68.81 85 ASN A C 1
ATOM 653 O O . ASN A 1 85 ? -17.818 2.041 20.046 1.00 68.81 85 ASN A O 1
ATOM 657 N N . ALA A 1 86 ? -17.275 0.667 21.724 1.00 68.06 86 ALA A N 1
ATOM 658 C CA . ALA A 1 86 ? -18.665 0.323 22.054 1.00 68.06 86 ALA A CA 1
ATOM 659 C C . ALA A 1 86 ? -19.543 1.535 22.445 1.00 68.06 86 ALA A C 1
ATOM 661 O O . ALA A 1 86 ? -20.764 1.410 22.496 1.00 68.06 86 ALA A O 1
ATOM 662 N N . LEU A 1 87 ? -18.934 2.694 22.722 1.00 76.50 87 LEU A N 1
ATOM 663 C CA . LEU A 1 87 ? -19.604 3.950 23.063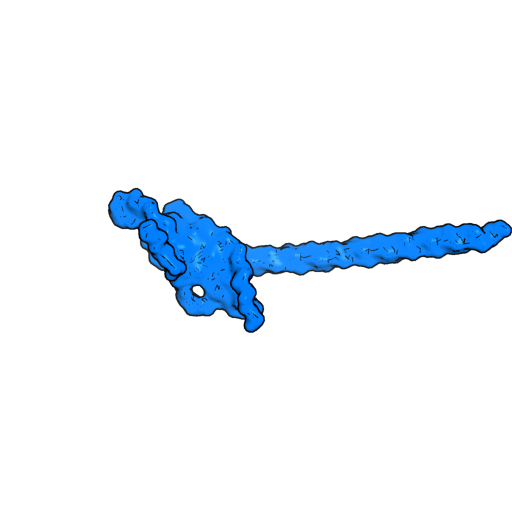 1.00 76.50 87 LEU A CA 1
ATOM 664 C C . LEU A 1 87 ? -19.777 4.880 21.848 1.00 76.50 87 LEU A C 1
ATOM 666 O O . LEU A 1 87 ? -20.280 5.989 22.005 1.00 76.50 87 LEU A O 1
ATOM 670 N N . GLY A 1 88 ? -19.355 4.462 20.649 1.00 70.12 88 GLY A N 1
ATOM 671 C CA . GLY A 1 88 ? -19.414 5.290 19.443 1.00 70.12 88 GLY A CA 1
ATOM 672 C C . GLY A 1 88 ? -18.353 6.394 19.397 1.00 70.12 88 GLY A C 1
ATOM 673 O O . GLY A 1 88 ? -18.502 7.347 18.636 1.00 70.12 88 GLY A O 1
ATOM 674 N N . VAL A 1 89 ? -17.273 6.275 20.177 1.00 76.19 89 VAL A N 1
ATOM 675 C CA . VAL A 1 89 ? -16.118 7.183 20.097 1.00 76.19 89 VAL A CA 1
ATOM 676 C C . VAL A 1 89 ? -15.183 6.710 18.991 1.00 76.19 89 VAL A C 1
ATOM 678 O O . VAL A 1 89 ? -14.814 5.536 18.965 1.00 76.19 89 VAL A O 1
ATOM 681 N N . HIS A 1 90 ? -14.816 7.626 18.094 1.00 75.06 90 HIS A N 1
ATOM 682 C CA . HIS A 1 90 ? -13.848 7.401 17.020 1.00 75.06 90 HIS A CA 1
ATOM 683 C C . HIS A 1 90 ? -12.432 7.318 17.599 1.00 75.06 90 HIS A C 1
ATOM 685 O O . HIS A 1 90 ? -12.003 8.224 18.309 1.00 75.06 90 HIS A O 1
ATOM 691 N N . ILE A 1 91 ? -11.730 6.225 17.309 1.00 71.19 91 ILE A N 1
ATOM 692 C CA . ILE A 1 91 ? -10.360 5.967 17.750 1.00 71.19 91 ILE A CA 1
ATOM 693 C C . ILE A 1 91 ? -9.548 5.530 16.521 1.00 71.19 91 ILE A C 1
ATOM 695 O O . ILE A 1 91 ? -9.739 4.409 16.028 1.00 71.19 91 ILE A O 1
ATOM 699 N N . PRO A 1 92 ? -8.651 6.381 15.998 1.00 72.62 92 PRO A N 1
ATOM 700 C CA . PRO A 1 92 ? -7.785 6.002 14.892 1.00 72.62 92 PRO A CA 1
ATOM 701 C C . PRO A 1 92 ? -6.752 4.976 15.373 1.00 72.62 92 PRO A C 1
ATOM 703 O O . PRO A 1 92 ? -5.969 5.245 16.278 1.00 72.62 92 PRO A O 1
ATOM 706 N N . HIS A 1 93 ? -6.749 3.793 14.765 1.00 73.12 93 HIS A N 1
ATOM 707 C CA . HIS A 1 93 ? -5.774 2.739 15.033 1.00 73.12 93 HIS A CA 1
ATOM 708 C C . HIS A 1 93 ? -4.785 2.661 13.874 1.00 73.12 93 HIS A C 1
ATOM 710 O O . HIS A 1 93 ? -5.188 2.517 12.719 1.00 73.12 93 HIS A O 1
ATOM 716 N N . GLN A 1 94 ? -3.487 2.716 14.160 1.00 76.44 94 GLN A N 1
ATOM 717 C CA . GLN A 1 94 ? -2.470 2.484 13.141 1.00 76.44 94 GLN A CA 1
ATOM 718 C C . GLN A 1 94 ? -2.035 1.020 13.168 1.00 76.44 94 GLN A C 1
ATOM 720 O O . GLN A 1 94 ? -1.534 0.533 14.178 1.00 76.44 94 GLN A O 1
ATOM 725 N N . TYR A 1 95 ? -2.208 0.330 12.046 1.00 76.56 95 TYR A N 1
ATOM 726 C CA . TYR A 1 95 ? -1.801 -1.056 11.857 1.00 76.56 95 TYR A CA 1
ATOM 727 C C . TYR A 1 95 ? -0.601 -1.147 10.927 1.00 76.56 95 TYR A C 1
ATOM 729 O O . TYR A 1 95 ? -0.520 -0.452 9.910 1.00 76.56 95 TYR A O 1
ATOM 737 N N . HIS A 1 96 ? 0.310 -2.057 11.250 1.00 81.12 96 HIS A N 1
ATOM 738 C CA . HIS A 1 96 ? 1.465 -2.362 10.424 1.00 81.12 96 HIS A CA 1
ATOM 739 C C . HIS A 1 96 ? 1.435 -3.824 9.985 1.00 81.12 96 HIS A C 1
ATOM 741 O O . HIS A 1 96 ? 1.438 -4.735 10.810 1.00 81.12 96 HIS A O 1
ATOM 747 N N . CYS A 1 97 ? 1.420 -4.032 8.670 1.00 82.94 97 CYS A N 1
ATOM 748 C CA . CYS A 1 97 ? 1.550 -5.334 8.030 1.00 82.94 97 CYS A CA 1
ATOM 749 C C . CYS A 1 97 ? 2.941 -5.444 7.404 1.00 82.94 97 CYS A C 1
ATOM 751 O O . CYS A 1 97 ? 3.322 -4.593 6.594 1.00 82.94 97 CYS A O 1
ATOM 753 N N . GLN A 1 98 ? 3.688 -6.489 7.750 1.00 85.12 98 GLN A N 1
ATOM 754 C CA . GLN A 1 98 ? 4.982 -6.789 7.140 1.00 85.12 98 GLN A CA 1
ATOM 755 C C 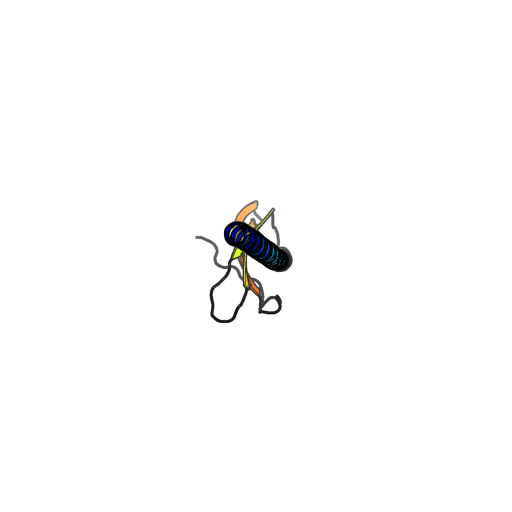. GLN A 1 98 ? 4.835 -7.958 6.175 1.00 85.12 98 GLN A C 1
ATOM 757 O O . GLN A 1 98 ? 4.142 -8.921 6.478 1.00 85.12 98 GLN A O 1
ATOM 762 N N . PHE A 1 99 ? 5.492 -7.874 5.026 1.00 83.12 99 PHE A N 1
ATOM 763 C CA . PHE A 1 99 ? 5.468 -8.900 3.996 1.00 83.12 99 PHE A CA 1
ATOM 764 C C . PHE A 1 99 ? 6.882 -9.330 3.632 1.00 83.12 99 PHE A C 1
ATOM 766 O O . PHE A 1 99 ? 7.804 -8.504 3.580 1.00 83.12 99 PHE A O 1
ATOM 773 N N . ASP A 1 100 ? 7.031 -10.622 3.359 1.00 81.94 100 ASP A N 1
ATOM 774 C CA . ASP A 1 100 ? 8.278 -11.197 2.877 1.00 81.94 100 ASP A CA 1
ATOM 775 C C . ASP A 1 100 ? 8.517 -10.874 1.391 1.00 81.94 100 ASP A C 1
ATOM 777 O O . ASP A 1 100 ? 7.772 -10.130 0.743 1.00 81.94 100 ASP A O 1
ATOM 781 N N . GLU A 1 101 ? 9.599 -11.418 0.839 1.00 77.50 101 GLU A N 1
ATOM 782 C CA . GLU A 1 101 ? 9.957 -11.237 -0.570 1.00 77.50 101 GLU A CA 1
ATOM 783 C C . GLU A 1 101 ? 8.947 -11.863 -1.551 1.00 77.50 101 GLU A C 1
ATOM 785 O O . GLU A 1 101 ? 8.851 -11.420 -2.701 1.00 77.50 101 GLU A O 1
ATOM 790 N N . HIS A 1 102 ? 8.155 -12.838 -1.094 1.00 80.00 102 HIS A N 1
ATOM 791 C CA . HIS A 1 102 ? 7.106 -13.511 -1.859 1.00 80.00 102 HIS A CA 1
ATOM 792 C C . HIS A 1 102 ? 5.761 -12.776 -1.780 1.00 80.00 102 HIS A C 1
ATOM 794 O O . HIS A 1 102 ? 4.884 -13.011 -2.611 1.00 80.00 102 HIS A O 1
ATOM 800 N N . GLY A 1 103 ? 5.621 -11.830 -0.846 1.00 76.62 103 GLY A N 1
ATOM 801 C CA . GLY A 1 103 ? 4.376 -11.113 -0.587 1.00 76.62 103 GLY A CA 1
ATOM 802 C C . GLY A 1 103 ? 3.456 -11.823 0.405 1.00 76.62 103 GLY A C 1
ATOM 803 O O . GLY A 1 103 ? 2.285 -11.460 0.498 1.00 76.62 103 GLY A O 1
ATOM 804 N N . GLU A 1 104 ? 3.976 -12.799 1.146 1.00 83.69 104 GLU A N 1
ATOM 805 C CA . GLU A 1 104 ? 3.281 -13.442 2.254 1.00 83.69 104 GLU A CA 1
ATOM 806 C C . GLU A 1 104 ? 3.391 -12.577 3.509 1.00 83.69 104 GLU A C 1
ATOM 808 O O . GLU A 1 104 ? 4.417 -11.938 3.762 1.00 83.69 104 GLU A O 1
ATOM 813 N N . LEU A 1 105 ? 2.317 -12.529 4.295 1.00 81.81 105 LEU A N 1
ATOM 814 C CA . LEU A 1 105 ? 2.285 -11.749 5.527 1.00 81.81 105 LEU A CA 1
ATOM 815 C C . LEU A 1 105 ? 3.198 -12.403 6.578 1.00 81.81 105 LEU A C 1
ATOM 817 O O . LEU A 1 105 ? 3.032 -13.570 6.929 1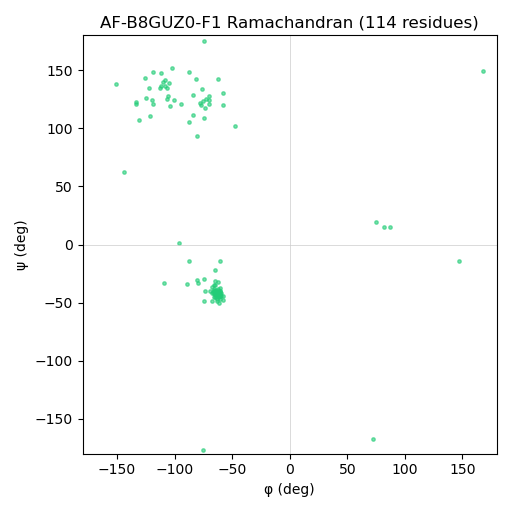.00 81.81 105 LEU A O 1
ATOM 821 N N . ILE A 1 106 ? 4.150 -11.636 7.101 1.00 83.44 106 ILE A N 1
ATOM 822 C CA . ILE A 1 106 ? 5.035 -12.053 8.186 1.00 83.44 106 ILE A CA 1
ATOM 823 C C . ILE A 1 106 ? 4.350 -11.723 9.513 1.00 83.44 106 ILE A C 1
ATOM 825 O O . ILE A 1 106 ? 4.326 -10.569 9.943 1.00 83.44 106 ILE A O 1
ATOM 829 N N . GLY A 1 107 ? 3.834 -12.753 10.181 1.00 81.81 107 GLY A N 1
ATOM 830 C CA . GLY A 1 107 ? 3.156 -12.606 11.469 1.00 81.81 107 GLY A CA 1
ATOM 831 C C . GLY A 1 107 ? 1.775 -11.955 11.356 1.00 81.81 107 GLY A C 1
ATOM 832 O O . GLY A 1 107 ? 1.207 -11.841 10.272 1.00 81.81 107 GLY A O 1
ATOM 833 N N . GLU A 1 108 ? 1.207 -11.557 12.495 1.00 79.00 108 GLU A N 1
ATOM 834 C CA . GLU A 1 108 ? -0.064 -10.828 12.522 1.00 79.00 108 GLU A CA 1
ATOM 835 C C . GLU A 1 108 ? 0.166 -9.315 12.387 1.00 79.00 108 GLU A C 1
ATOM 837 O O . GLU A 1 108 ? 1.183 -8.805 12.874 1.00 79.00 108 GLU A O 1
ATOM 842 N N . PRO A 1 109 ? -0.769 -8.567 11.764 1.00 79.19 109 PRO A N 1
ATOM 843 C CA . PRO A 1 109 ? -0.718 -7.114 11.787 1.00 79.19 109 PRO A CA 1
ATOM 844 C C . PRO A 1 109 ? -0.732 -6.621 13.230 1.00 79.19 109 PRO A C 1
ATOM 846 O O . PRO A 1 109 ? -1.596 -7.013 14.013 1.00 79.19 109 PRO A O 1
ATOM 849 N N . TYR A 1 110 ? 0.193 -5.736 13.580 1.00 74.12 110 TYR A N 1
ATOM 850 C CA . TYR A 1 110 ? 0.279 -5.208 14.937 1.00 74.12 110 TYR A CA 1
ATOM 851 C C . TYR A 1 110 ? -0.078 -3.726 14.983 1.00 74.12 110 TYR A C 1
ATOM 853 O O . TYR A 1 110 ? 0.151 -2.976 14.028 1.00 74.12 110 TYR A O 1
ATOM 861 N N . LEU A 1 111 ? -0.669 -3.324 16.108 1.00 74.19 111 LEU A N 1
ATOM 862 C CA . LEU A 1 111 ? -0.961 -1.931 16.414 1.00 74.19 111 LEU A CA 1
ATOM 863 C C . LEU A 1 111 ? 0.357 -1.196 16.679 1.00 74.19 111 LEU A C 1
ATOM 865 O O . LEU A 1 111 ? 1.161 -1.666 17.482 1.00 74.19 111 LEU A O 1
ATOM 869 N N . VAL A 1 112 ? 0.588 -0.071 16.006 1.00 72.25 112 VAL A N 1
ATOM 870 C CA . VAL A 1 112 ? 1.851 0.672 16.132 1.00 72.25 112 VAL A CA 1
ATOM 871 C C . VAL A 1 112 ? 1.895 1.527 17.400 1.00 72.25 112 VAL A C 1
ATOM 873 O O . VAL A 1 112 ? 2.973 1.637 17.958 1.00 72.25 112 VAL A O 1
ATOM 876 N N . GLU A 1 113 ? 0.762 2.064 17.866 1.00 62.09 113 GLU A N 1
ATOM 877 C CA . GLU A 1 113 ? 0.483 2.619 19.210 1.00 62.09 113 GLU A CA 1
ATOM 878 C C . GLU A 1 113 ? -0.858 3.389 19.146 1.00 62.09 113 GLU A C 1
ATOM 880 O O . GLU A 1 113 ? -1.210 3.930 18.094 1.00 62.09 113 GLU A O 1
ATOM 885 N N . GLU A 1 114 ? -1.619 3.436 20.249 1.00 51.34 114 GLU A N 1
ATOM 886 C CA . GLU A 1 114 ? -2.675 4.442 20.453 1.00 51.34 114 GLU A CA 1
ATOM 887 C C . GLU A 1 114 ? -1.974 5.775 20.746 1.00 51.34 114 GLU A C 1
ATOM 889 O O . GLU A 1 114 ? -1.245 5.887 21.731 1.00 51.34 114 GLU A O 1
ATOM 894 N N . GLY A 1 115 ? -2.152 6.785 19.892 1.00 43.97 115 GLY A N 1
ATOM 895 C CA . GLY A 1 115 ? -1.742 8.143 20.244 1.00 43.97 115 GLY A CA 1
ATOM 896 C C . GLY A 1 115 ? -2.466 8.573 21.523 1.00 43.97 115 GLY A C 1
ATOM 897 O O . GLY A 1 115 ? -3.696 8.563 21.551 1.00 43.97 115 GLY A O 1
ATOM 898 N N . ALA A 1 116 ? -1.685 8.884 22.560 1.00 32.66 116 ALA A N 1
ATOM 899 C CA . ALA A 1 116 ? -2.131 9.420 23.846 1.00 32.66 116 ALA A CA 1
ATOM 900 C C . ALA A 1 116 ? -2.947 10.717 23.720 1.00 32.66 116 ALA A C 1
ATOM 902 O O . ALA A 1 116 ? -2.673 11.508 22.784 1.00 32.66 116 ALA A O 1
#

Foldseek 3Di:
DPPVVVVVVVVVVVVVVVVVVVVVVVVVVVVVVVVVVVLQVVLVVVLVVQVVVVAPAFDDKAKDFDADDDPADKGKIWIWTFGADPVRDTFTWIWMWIAHPVSDTDDGIDTPDRDD

Radius of gyration: 24.8 Å; Cα contacts (8 Å, |Δi|>4): 141; chains: 1; bounding box: 49×31×78 Å

Nearest PDB structures (foldseek):
  8ow1-assembly1_P  TM=6.109E-01  e=7.991E-01  Saccharomyces cerevisiae
  2imj-assembly2_D  TM=4.956E-01  e=1.075E+00  Pseudomonas protegens Pf-5
  6isl-assembly1_B-2  TM=5.299E-01  e=1.946E+00  Streptomyces xiamenensis 318
  8th5-assembly2_E-3  TM=4.669E-01  e=1.729E+00  Homo sapiens
  6ta7-assembly1_A  TM=5.372E-01  e=7.622E+00  Homo sapiens